Protein AF-A0A419JNH4-F1 (afdb_monomer_lite)

Radius of gyration: 16.09 Å; chains: 1; bounding box: 36×34×39 Å

Secondary structure (DSSP, 8-state):
-----TT-TTS---GGG-TT-HHHHHHHHHHHHHHHHSSS-----------TTS-HHHHHHHHHHIIIII-GGG-------PPPGGG-S-HHHHHSTTS---------

Structure (mmCIF, N/CA/C/O backbone):
data_AF-A0A419JNH4-F1
#
_entry.id   AF-A0A419JNH4-F1
#
loop_
_atom_site.group_PDB
_atom_site.id
_atom_site.type_symbol
_atom_site.label_atom_id
_atom_site.label_alt_id
_atom_site.label_comp_id
_atom_site.label_asym_id
_atom_site.label_entity_id
_atom_site.lab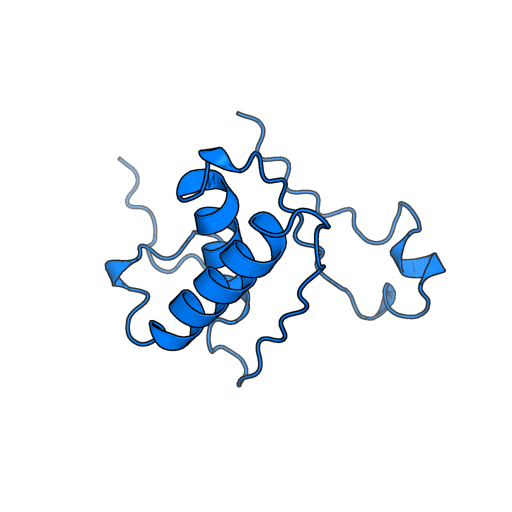el_seq_id
_atom_site.pdbx_PDB_ins_code
_atom_site.Cartn_x
_atom_site.Cartn_y
_atom_site.Cartn_z
_atom_site.occupancy
_atom_site.B_iso_or_equiv
_atom_site.auth_seq_id
_atom_site.auth_comp_id
_atom_site.auth_asym_id
_atom_site.auth_atom_id
_atom_site.pdbx_PDB_model_num
ATOM 1 N N . MET A 1 1 ? -11.489 24.919 -15.056 1.00 39.62 1 MET A N 1
ATOM 2 C CA . MET A 1 1 ? -11.387 23.484 -14.714 1.00 39.62 1 MET A CA 1
ATOM 3 C C . MET A 1 1 ? -10.257 22.894 -15.538 1.00 39.62 1 MET A C 1
ATOM 5 O O . MET A 1 1 ? -10.438 22.655 -16.726 1.00 39.62 1 MET A O 1
ATOM 9 N N . SER A 1 2 ? -9.064 22.785 -14.954 1.00 40.97 2 SER A N 1
ATOM 10 C CA . SER A 1 2 ? -7.918 22.138 -15.595 1.00 40.97 2 SER A CA 1
ATOM 11 C C . SER A 1 2 ? -8.234 20.657 -15.778 1.00 40.97 2 SER A C 1
ATOM 13 O O . SER A 1 2 ? -8.615 19.973 -14.835 1.00 40.97 2 SER A O 1
ATOM 15 N N . LYS A 1 3 ? -8.133 20.185 -17.018 1.00 49.38 3 LYS A N 1
ATOM 16 C CA . LYS A 1 3 ? -8.309 18.785 -17.398 1.00 49.38 3 LYS A CA 1
ATOM 17 C C . LYS A 1 3 ? -7.141 17.997 -16.794 1.00 49.38 3 LYS A C 1
ATOM 19 O O . LYS A 1 3 ? -6.064 17.956 -17.380 1.00 49.38 3 LYS A O 1
ATOM 24 N N . GLU A 1 4 ? -7.325 17.481 -15.581 1.00 58.47 4 GLU A N 1
ATOM 25 C CA . GLU A 1 4 ? -6.306 16.699 -14.877 1.00 58.47 4 GLU A CA 1
ATOM 26 C C . GLU A 1 4 ? -5.937 15.468 -15.703 1.00 58.47 4 GLU A C 1
ATOM 28 O O . GLU A 1 4 ? -6.803 14.757 -16.215 1.00 58.47 4 GLU A O 1
ATOM 33 N N . ASN A 1 5 ? -4.635 15.256 -15.886 1.00 53.09 5 ASN A N 1
ATOM 34 C CA . ASN A 1 5 ? -4.115 14.151 -16.672 1.00 53.09 5 ASN A CA 1
ATOM 35 C C . ASN A 1 5 ? -4.351 12.827 -15.914 1.00 53.09 5 ASN A C 1
ATOM 37 O O . ASN A 1 5 ? -3.703 12.609 -14.888 1.00 53.09 5 ASN A O 1
ATOM 41 N N . PRO A 1 6 ? -5.204 11.914 -16.420 1.00 53.81 6 PRO A N 1
ATOM 42 C CA . PRO A 1 6 ? -5.491 10.643 -15.753 1.00 53.81 6 PRO A CA 1
ATOM 43 C C . PRO A 1 6 ? -4.301 9.667 -15.765 1.00 53.81 6 PRO A C 1
ATOM 45 O O . PRO A 1 6 ? -4.378 8.614 -15.137 1.00 53.81 6 PRO A O 1
ATOM 48 N N . PHE A 1 7 ? -3.211 10.003 -16.465 1.00 55.28 7 PHE A N 1
ATOM 49 C CA . PHE A 1 7 ? -1.988 9.203 -16.567 1.00 55.28 7 PHE A CA 1
ATOM 50 C C . PHE A 1 7 ? -0.828 9.751 -15.725 1.00 55.28 7 PHE A C 1
ATOM 52 O O . PHE A 1 7 ? 0.312 9.330 -15.915 1.00 55.28 7 PHE A O 1
ATOM 59 N N . SER A 1 8 ? -1.077 10.699 -14.813 1.00 53.56 8 SER A N 1
ATOM 60 C CA . SER A 1 8 ? -0.036 11.143 -13.885 1.00 53.56 8 SER A CA 1
ATOM 61 C C . SER A 1 8 ? 0.315 10.010 -12.907 1.00 53.56 8 SER A C 1
ATOM 63 O O . SER A 1 8 ? -0.564 9.568 -12.166 1.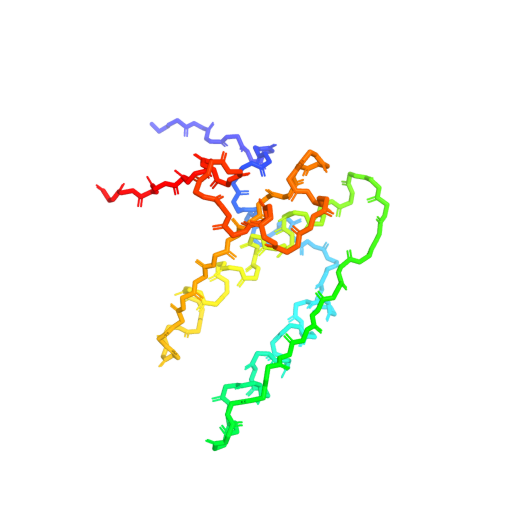00 53.56 8 SER A O 1
ATOM 65 N N . PRO A 1 9 ? 1.579 9.547 -12.851 1.00 52.78 9 PRO A N 1
ATOM 66 C CA . PRO A 1 9 ? 1.991 8.468 -11.951 1.00 52.78 9 PRO A CA 1
ATOM 67 C C . PRO A 1 9 ? 1.930 8.861 -10.466 1.00 52.78 9 PRO A C 1
ATOM 69 O O . PRO A 1 9 ? 1.959 7.984 -9.605 1.00 52.78 9 PRO A O 1
ATOM 72 N N . ALA A 1 10 ? 1.839 10.164 -10.171 1.00 49.25 10 ALA A N 1
ATOM 73 C CA . ALA A 1 10 ? 1.748 10.712 -8.821 1.00 49.25 10 ALA A CA 1
ATOM 74 C C . ALA A 1 10 ? 0.309 10.802 -8.284 1.00 49.25 10 ALA A C 1
ATOM 76 O O . ALA A 1 10 ? 0.128 11.016 -7.088 1.00 49.25 10 ALA A O 1
ATOM 77 N N . PHE A 1 11 ? -0.713 10.647 -9.134 1.00 51.28 11 PHE A N 1
ATOM 78 C CA . PHE A 1 11 ? -2.103 10.711 -8.687 1.00 51.28 11 PHE A CA 1
ATOM 79 C C . PHE A 1 11 ? -2.650 9.316 -8.371 1.00 51.28 11 PHE A C 1
ATOM 81 O O . PHE A 1 11 ? -2.360 8.363 -9.103 1.00 51.28 11 PHE A O 1
ATOM 88 N N . PRO A 1 12 ? -3.465 9.170 -7.307 1.00 52.75 12 PRO A N 1
ATOM 89 C CA . PRO A 1 12 ? -4.181 7.932 -7.058 1.00 52.75 12 PRO A CA 1
ATOM 90 C C . PRO A 1 12 ? -5.047 7.633 -8.281 1.00 52.75 12 PRO A C 1
ATOM 92 O O . PRO A 1 12 ? -5.969 8.375 -8.623 1.00 52.75 12 PRO A O 1
ATOM 95 N N . VAL A 1 13 ? -4.699 6.553 -8.980 1.00 55.19 13 VAL A N 1
ATOM 96 C CA . VAL A 1 13 ? -5.429 6.090 -10.157 1.00 55.19 13 VAL A CA 1
ATOM 97 C C . VAL A 1 13 ? -6.886 5.908 -9.748 1.00 55.19 13 VAL A C 1
ATOM 99 O O . VAL A 1 13 ? -7.188 5.122 -8.847 1.00 55.19 13 VAL A O 1
ATOM 102 N N . ASN A 1 14 ? -7.784 6.659 -10.397 1.00 53.34 14 ASN A N 1
ATOM 103 C CA . ASN A 1 14 ? -9.221 6.555 -10.164 1.00 53.34 14 ASN A CA 1
ATOM 104 C C . ASN A 1 14 ? -9.614 5.065 -10.215 1.00 53.34 14 ASN A C 1
ATOM 106 O O . ASN A 1 14 ? -9.220 4.381 -11.165 1.00 53.34 14 ASN A O 1
ATOM 110 N N . PRO A 1 15 ? -10.359 4.543 -9.220 1.00 55.44 15 PRO A N 1
ATOM 111 C CA . PRO A 1 15 ? -10.626 3.112 -9.065 1.00 55.44 15 PRO A CA 1
ATOM 112 C C . PRO A 1 15 ? -11.218 2.447 -10.317 1.00 55.44 15 PRO A C 1
ATOM 114 O O . PRO A 1 15 ? -11.021 1.251 -10.514 1.00 55.44 15 PRO A O 1
ATOM 117 N N . LYS A 1 16 ? -11.852 3.214 -11.217 1.00 51.78 16 LYS A N 1
ATOM 118 C CA . LYS A 1 16 ? -12.332 2.727 -12.520 1.00 51.78 16 LYS A CA 1
ATOM 119 C C . LYS A 1 16 ? -11.215 2.235 -13.459 1.00 51.78 16 LYS A C 1
ATOM 121 O O . LYS A 1 16 ? -11.489 1.429 -14.340 1.00 51.78 16 LYS A O 1
ATOM 126 N N . TYR A 1 17 ? -9.976 2.691 -13.275 1.00 53.84 17 TYR A N 1
ATOM 127 C CA . TYR A 1 17 ? -8.798 2.257 -14.037 1.00 53.84 17 TYR A CA 1
ATOM 128 C C . TYR A 1 17 ? -7.940 1.234 -13.282 1.00 53.84 17 TYR A C 1
ATOM 130 O O . TYR A 1 17 ? -7.019 0.660 -13.858 1.00 53.84 17 TYR A O 1
ATOM 138 N N . PHE A 1 18 ? -8.259 0.947 -12.016 1.00 61.00 18 PHE A N 1
ATOM 139 C CA . PHE A 1 18 ? -7.593 -0.082 -11.215 1.00 61.00 18 PHE A CA 1
ATOM 140 C C . PHE A 1 18 ? -8.221 -1.466 -11.465 1.00 61.00 18 PHE A C 1
ATOM 142 O O . PHE A 1 18 ? -8.577 -2.208 -10.550 1.00 61.00 18 PHE A O 1
ATOM 149 N N . VAL A 1 19 ? -8.429 -1.785 -12.741 1.00 54.81 19 VAL A N 1
ATOM 150 C CA . VAL A 1 19 ? -9.100 -3.009 -13.183 1.00 54.81 19 VAL A CA 1
ATOM 151 C C . VAL A 1 19 ? -8.122 -4.183 -13.051 1.00 54.81 19 VAL A C 1
ATOM 153 O O . VAL A 1 19 ? -6.938 -4.049 -13.353 1.00 54.81 19 VAL A O 1
ATOM 156 N N . ASN A 1 20 ? -8.620 -5.339 -12.605 1.00 61.56 20 ASN A N 1
ATOM 157 C CA . ASN A 1 20 ? -7.877 -6.602 -12.477 1.00 61.56 20 ASN A CA 1
ATOM 158 C C . ASN A 1 20 ? -6.903 -6.738 -11.280 1.00 61.56 20 ASN A C 1
ATOM 160 O O . ASN A 1 20 ? -5.932 -7.485 -11.357 1.00 61.56 20 ASN A O 1
ATOM 164 N N . ARG A 1 21 ? -7.150 -6.046 -10.154 1.00 70.56 21 ARG A N 1
ATOM 165 C CA . ARG A 1 21 ? -6.366 -6.201 -8.897 1.00 70.56 21 ARG A CA 1
ATOM 166 C C . ARG A 1 21 ? -7.198 -6.486 -7.651 1.00 70.56 21 ARG A C 1
ATOM 168 O O . ARG A 1 21 ? -6.783 -6.173 -6.537 1.00 70.56 21 ARG A O 1
ATOM 175 N N . ILE A 1 22 ? -8.372 -7.080 -7.844 1.00 78.62 22 ILE A N 1
ATOM 176 C CA . ILE A 1 22 ? -9.331 -7.364 -6.769 1.00 78.62 22 ILE A CA 1
ATOM 177 C C . ILE A 1 22 ? -8.698 -8.266 -5.704 1.00 78.62 22 ILE A C 1
ATOM 179 O O . ILE A 1 22 ? -8.798 -7.960 -4.524 1.00 78.62 22 ILE A O 1
ATOM 183 N N . GLU A 1 23 ? -7.956 -9.298 -6.108 1.00 83.38 23 GLU A N 1
ATOM 184 C CA . GLU A 1 23 ? -7.295 -10.214 -5.168 1.00 83.38 23 GLU A CA 1
ATOM 185 C C . GLU A 1 23 ? -6.273 -9.510 -4.268 1.00 83.38 23 GLU A C 1
ATOM 187 O O . GLU A 1 23 ? -6.240 -9.747 -3.063 1.00 83.38 23 GLU A O 1
ATOM 192 N N . ILE A 1 24 ? -5.473 -8.597 -4.831 1.00 85.56 24 ILE A N 1
ATOM 193 C CA . ILE A 1 24 ? -4.475 -7.818 -4.084 1.00 85.56 24 ILE A CA 1
ATOM 194 C C . ILE A 1 24 ? -5.165 -6.893 -3.075 1.00 85.56 24 ILE A C 1
ATOM 196 O O . ILE A 1 24 ? -4.742 -6.806 -1.922 1.00 85.56 24 ILE A O 1
ATOM 200 N N . ILE A 1 25 ? -6.242 -6.226 -3.496 1.00 87.12 25 ILE A N 1
ATOM 201 C CA . ILE A 1 25 ? -7.040 -5.353 -2.628 1.00 87.12 25 ILE A CA 1
ATOM 202 C C . ILE A 1 25 ? -7.677 -6.168 -1.500 1.00 87.12 25 ILE A C 1
ATOM 204 O O . ILE A 1 25 ? -7.565 -5.789 -0.337 1.00 87.12 25 ILE A O 1
ATOM 208 N N . ASP A 1 26 ? -8.301 -7.301 -1.810 1.00 88.31 26 ASP A N 1
ATOM 209 C CA . ASP A 1 26 ? -8.941 -8.159 -0.811 1.00 88.31 26 ASP A CA 1
ATOM 210 C C . ASP A 1 26 ? -7.932 -8.784 0.152 1.00 88.31 26 ASP A C 1
ATOM 212 O O . ASP A 1 26 ? -8.223 -8.923 1.342 1.00 88.31 26 ASP A O 1
ATOM 216 N N . SER A 1 27 ? -6.741 -9.140 -0.332 1.00 88.12 27 SER A N 1
ATOM 217 C CA . SER A 1 27 ? -5.652 -9.617 0.519 1.00 88.12 27 SER A CA 1
ATOM 218 C C . SER A 1 27 ? -5.203 -8.529 1.493 1.00 88.12 27 SER A C 1
ATOM 220 O O . SER A 1 27 ? -5.058 -8.801 2.686 1.00 88.12 27 SER A O 1
ATOM 222 N N . PHE A 1 28 ? -5.040 -7.289 1.017 1.00 90.88 28 PHE A N 1
ATOM 223 C CA . PHE A 1 28 ?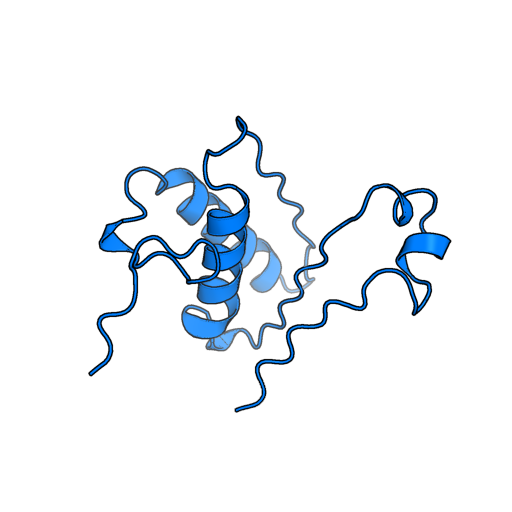 -4.718 -6.155 1.883 1.00 90.88 28 PHE A CA 1
ATOM 224 C C . PHE A 1 28 ? -5.818 -5.899 2.914 1.00 90.88 28 PHE A C 1
ATOM 226 O O . PHE A 1 28 ? -5.512 -5.763 4.093 1.00 90.88 28 PHE A O 1
ATOM 233 N N . LYS A 1 29 ? -7.097 -5.917 2.514 1.00 89.44 29 LYS A N 1
ATOM 234 C CA . LYS A 1 29 ? -8.230 -5.753 3.443 1.00 89.44 29 LYS A CA 1
ATOM 235 C C . LYS A 1 29 ? -8.211 -6.789 4.560 1.00 89.44 29 LYS A C 1
ATOM 237 O O . LYS A 1 29 ? -8.379 -6.431 5.721 1.00 89.44 29 LYS A O 1
ATOM 242 N N . ARG A 1 30 ? -7.979 -8.062 4.223 1.00 88.94 30 ARG A N 1
ATOM 243 C CA . ARG A 1 30 ? -7.906 -9.150 5.210 1.00 88.94 30 ARG A CA 1
ATOM 244 C C . ARG A 1 30 ? -6.737 -8.970 6.179 1.00 88.94 30 ARG A C 1
ATOM 246 O O . ARG A 1 30 ? -6.932 -9.140 7.378 1.00 88.94 30 ARG A O 1
ATOM 253 N N . ALA A 1 31 ? -5.556 -8.605 5.680 1.00 88.44 31 ALA A N 1
ATOM 254 C CA . ALA A 1 31 ? -4.384 -8.329 6.517 1.00 88.44 31 ALA A CA 1
ATOM 255 C C . ALA A 1 31 ? -4.592 -7.091 7.411 1.00 88.44 31 ALA A C 1
ATOM 257 O O . ALA A 1 31 ? -4.308 -7.101 8.608 1.00 88.44 31 ALA A O 1
ATOM 258 N N . PHE A 1 32 ? -5.175 -6.029 6.857 1.00 88.81 32 PHE A N 1
ATOM 259 C CA . PHE A 1 32 ? -5.498 -4.818 7.601 1.00 88.81 32 PHE A CA 1
ATOM 260 C C . PHE A 1 32 ? -6.515 -5.095 8.715 1.00 88.81 32 PHE A C 1
ATOM 262 O O . PHE A 1 32 ? -6.317 -4.696 9.859 1.00 88.81 32 PHE A O 1
ATOM 269 N N . ASP A 1 33 ? -7.577 -5.845 8.424 1.00 87.56 33 ASP A N 1
ATOM 270 C CA . ASP A 1 33 ? -8.555 -6.239 9.436 1.00 87.56 33 ASP A CA 1
ATOM 271 C C . ASP A 1 33 ? -7.948 -7.134 10.513 1.00 87.56 33 ASP A C 1
ATOM 273 O O . ASP A 1 33 ? -8.244 -6.950 11.691 1.00 87.56 33 ASP A O 1
ATOM 277 N N . ARG A 1 34 ? -7.093 -8.085 10.129 1.00 85.50 34 ARG A N 1
ATOM 278 C CA . ARG A 1 34 ? -6.415 -8.967 11.081 1.00 85.50 34 ARG A CA 1
ATOM 279 C C . ARG A 1 34 ? -5.519 -8.178 12.029 1.00 85.50 34 ARG A C 1
ATOM 281 O O . ARG A 1 34 ? -5.632 -8.360 13.234 1.00 85.50 34 ARG A O 1
ATOM 288 N N . SER A 1 35 ? -4.683 -7.289 11.500 1.00 84.88 35 SER A N 1
ATOM 289 C CA . SER A 1 35 ? -3.737 -6.505 12.306 1.00 84.88 35 SER A CA 1
ATOM 290 C C . SER A 1 35 ? -4.419 -5.493 13.233 1.00 84.88 35 SER A C 1
ATOM 292 O O . SER A 1 35 ? -3.858 -5.139 14.268 1.00 84.88 35 SER A O 1
ATOM 294 N N . THR A 1 36 ? -5.635 -5.053 12.893 1.00 81.62 36 THR A N 1
ATOM 295 C CA . THR A 1 36 ? -6.361 -4.011 13.637 1.00 81.62 36 THR A CA 1
ATOM 296 C C . THR A 1 36 ? -7.529 -4.513 14.493 1.00 81.62 36 THR A C 1
ATOM 298 O O . THR A 1 36 ? -8.060 -3.726 15.275 1.00 81.62 36 THR A O 1
ATOM 301 N N . LYS A 1 37 ? -7.990 -5.766 14.346 1.00 77.81 37 LYS A N 1
ATOM 302 C CA . LYS A 1 37 ? -9.077 -6.353 15.168 1.00 77.81 37 LYS A CA 1
ATOM 303 C C . LYS A 1 37 ? -8.576 -7.161 16.368 1.00 77.81 37 LYS A C 1
ATOM 305 O O . LYS A 1 37 ? -9.377 -7.466 17.247 1.00 77.81 37 LYS A O 1
ATOM 310 N N . THR A 1 38 ? -7.308 -7.557 16.405 1.00 70.75 38 THR A N 1
ATOM 311 C CA . THR A 1 38 ? -6.759 -8.351 17.510 1.00 70.75 38 THR A CA 1
ATOM 312 C C . THR A 1 38 ? -6.502 -7.478 18.744 1.00 70.75 38 THR A C 1
ATOM 314 O O . THR A 1 38 ? -5.996 -6.367 18.611 1.00 70.75 38 THR A O 1
ATOM 317 N N . GLU A 1 39 ? -6.829 -7.975 19.948 1.00 67.94 39 GLU A N 1
ATOM 318 C CA . GLU A 1 39 ? -6.551 -7.274 21.223 1.00 67.94 39 GLU A CA 1
ATOM 319 C C . GLU A 1 39 ? -5.069 -6.901 21.361 1.00 67.94 39 GLU A C 1
ATOM 321 O O . GLU A 1 39 ? -4.730 -5.830 21.860 1.00 67.94 39 GLU A O 1
ATOM 326 N N . THR A 1 40 ? -4.184 -7.766 20.865 1.00 71.88 40 THR A N 1
ATOM 327 C CA . THR A 1 40 ? -2.772 -7.470 20.643 1.00 71.88 40 THR A CA 1
ATOM 328 C C . THR A 1 40 ? -2.549 -7.141 19.165 1.00 71.88 40 THR A C 1
ATOM 330 O O . THR A 1 40 ? -2.780 -8.000 18.307 1.00 71.88 40 THR A O 1
ATOM 333 N N . PRO A 1 41 ? -2.099 -5.923 18.815 1.00 66.75 41 PRO A N 1
ATOM 334 C CA . PRO A 1 41 ? -1.802 -5.573 17.430 1.00 66.75 41 PRO A CA 1
ATOM 335 C C . PRO A 1 41 ? -0.740 -6.521 16.875 1.00 66.75 41 PRO A C 1
ATOM 337 O O . PRO A 1 41 ? 0.378 -6.578 17.390 1.00 66.75 41 PRO A O 1
ATOM 340 N N . THR A 1 42 ? -1.088 -7.285 15.842 1.00 78.06 42 THR A N 1
ATOM 341 C CA . THR A 1 42 ? -0.130 -8.175 15.179 1.00 78.06 42 THR A CA 1
ATOM 342 C C . THR A 1 42 ? 0.357 -7.484 13.909 1.00 78.06 42 THR A C 1
ATOM 344 O O . THR A 1 42 ? -0.452 -7.288 12.999 1.00 78.06 42 THR A O 1
ATOM 347 N N . PRO A 1 43 ? 1.634 -7.065 13.832 1.00 79.44 43 PRO A N 1
ATOM 348 C CA . PRO A 1 43 ? 2.147 -6.399 12.645 1.00 79.44 43 PRO A CA 1
ATOM 349 C C . PRO A 1 43 ? 2.162 -7.375 11.467 1.00 79.44 43 PRO A C 1
ATOM 351 O O . PRO A 1 43 ? 2.754 -8.451 11.545 1.00 79.44 43 PRO A O 1
ATOM 354 N N . ASP A 1 44 ? 1.516 -6.979 10.373 1.00 85.00 44 ASP A N 1
ATOM 355 C CA . ASP A 1 44 ? 1.482 -7.736 9.128 1.00 85.00 44 ASP A CA 1
ATOM 356 C C . ASP A 1 44 ? 2.458 -7.131 8.113 1.00 85.00 44 ASP A C 1
ATOM 358 O O . ASP A 1 44 ? 2.452 -5.927 7.859 1.00 85.00 44 ASP A O 1
ATOM 362 N N . ASN A 1 45 ? 3.282 -7.986 7.506 1.00 88.00 45 ASN A N 1
ATOM 363 C CA . ASN A 1 45 ? 4.233 -7.601 6.467 1.00 88.00 45 ASN A CA 1
ATOM 364 C C . ASN A 1 45 ? 3.712 -8.040 5.096 1.00 88.00 45 ASN A C 1
ATOM 366 O O . ASN A 1 45 ? 3.296 -9.187 4.923 1.00 88.00 45 ASN A O 1
ATOM 370 N N . ILE A 1 46 ? 3.762 -7.144 4.110 1.00 87.75 46 ILE A N 1
ATOM 371 C CA . ILE A 1 46 ? 3.291 -7.404 2.744 1.00 87.75 46 ILE A CA 1
ATOM 372 C C . ILE A 1 46 ? 4.410 -7.070 1.759 1.00 87.75 46 ILE A C 1
ATOM 374 O O . ILE A 1 46 ? 4.986 -5.986 1.809 1.00 87.75 46 ILE A O 1
ATOM 378 N N . ALA A 1 47 ? 4.681 -7.985 0.828 1.00 88.50 47 ALA A N 1
ATOM 379 C CA . ALA A 1 47 ? 5.577 -7.760 -0.301 1.00 88.50 47 ALA A CA 1
ATOM 380 C C . ALA A 1 47 ? 4.776 -7.760 -1.611 1.00 88.50 47 ALA A C 1
ATOM 382 O O . ALA A 1 47 ? 4.015 -8.689 -1.879 1.00 88.50 47 ALA A O 1
ATOM 383 N N . ILE A 1 48 ? 4.955 -6.726 -2.438 1.00 86.75 48 ILE A N 1
ATOM 384 C CA . ILE A 1 48 ? 4.324 -6.627 -3.762 1.00 86.75 48 ILE A CA 1
ATOM 385 C C . ILE A 1 48 ? 5.374 -6.964 -4.817 1.00 86.75 48 ILE A C 1
ATOM 387 O O . ILE A 1 48 ? 6.281 -6.175 -5.082 1.00 86.75 48 ILE A O 1
ATOM 391 N N . LEU A 1 49 ? 5.233 -8.135 -5.431 1.00 86.31 49 LEU A N 1
ATOM 392 C CA . LEU A 1 49 ? 6.134 -8.628 -6.469 1.00 86.31 49 LEU A CA 1
ATOM 393 C C . LEU A 1 49 ? 5.511 -8.444 -7.857 1.00 86.31 49 LEU A C 1
ATOM 395 O O . LEU A 1 49 ? 4.292 -8.464 -8.015 1.00 86.31 49 LEU A O 1
ATOM 399 N N . GLY A 1 50 ? 6.356 -8.247 -8.865 1.00 85.94 50 GLY A N 1
ATOM 400 C CA . GLY A 1 50 ? 5.935 -8.143 -10.260 1.00 85.94 50 GLY A CA 1
ATOM 401 C C . GLY A 1 50 ? 6.915 -7.346 -11.111 1.00 85.94 50 GLY A C 1
ATOM 402 O O . GLY A 1 50 ? 7.816 -6.682 -10.585 1.00 85.94 50 GLY A O 1
ATOM 403 N N . ASP A 1 51 ? 6.703 -7.369 -12.421 1.00 88.81 51 ASP A N 1
ATOM 404 C CA . ASP A 1 51 ? 7.599 -6.754 -13.400 1.00 88.81 51 ASP A CA 1
ATOM 405 C C . ASP A 1 51 ? 7.667 -5.226 -13.306 1.00 88.81 51 ASP A C 1
ATOM 407 O O . ASP A 1 51 ? 6.867 -4.547 -12.643 1.00 88.81 51 ASP A O 1
ATOM 411 N N . TRP A 1 52 ? 8.682 -4.650 -13.945 1.00 86.56 52 TRP A N 1
ATOM 412 C CA . TRP A 1 52 ? 8.812 -3.202 -14.050 1.00 86.56 52 TRP A CA 1
ATOM 413 C C . TRP A 1 52 ? 7.622 -2.598 -14.817 1.00 86.56 52 TRP A C 1
ATOM 415 O O . TRP A 1 52 ? 7.089 -3.206 -15.737 1.00 86.56 52 TRP A O 1
ATOM 425 N N . GLY A 1 53 ? 7.152 -1.419 -14.399 1.00 81.56 53 GLY A N 1
ATOM 426 C CA . GLY A 1 53 ? 6.005 -0.750 -15.031 1.00 81.56 53 GLY A CA 1
ATOM 427 C C . GLY A 1 53 ? 4.622 -1.322 -14.686 1.00 81.56 53 GLY A C 1
ATOM 428 O O . GLY A 1 53 ? 3.619 -0.685 -14.989 1.00 81.56 53 GLY A O 1
ATOM 429 N N . ILE A 1 54 ? 4.524 -2.441 -13.956 1.00 85.00 54 ILE A N 1
ATOM 430 C CA . ILE A 1 54 ? 3.234 -3.034 -13.553 1.00 85.00 54 ILE A CA 1
ATOM 431 C C . ILE A 1 54 ? 2.526 -2.246 -12.432 1.00 85.00 54 ILE A C 1
ATOM 433 O O . ILE A 1 54 ? 1.665 -2.781 -11.753 1.00 85.00 54 ILE A O 1
ATOM 437 N N . GLY A 1 55 ? 2.885 -0.995 -12.140 1.00 84.62 55 GLY A N 1
ATOM 438 C CA . GLY A 1 55 ? 2.149 -0.172 -11.165 1.00 84.62 55 GLY A CA 1
ATOM 439 C C . GLY A 1 55 ? 2.221 -0.637 -9.701 1.00 84.62 55 GLY A C 1
ATOM 440 O O . GLY A 1 55 ? 1.252 -0.472 -8.964 1.00 84.62 55 GLY A O 1
ATOM 441 N N . LYS A 1 56 ? 3.344 -1.217 -9.250 1.00 88.62 56 LYS A N 1
ATOM 442 C CA . LYS A 1 56 ? 3.548 -1.591 -7.830 1.00 88.62 56 LYS A CA 1
ATOM 443 C C . LYS A 1 56 ? 3.400 -0.385 -6.892 1.00 88.62 56 LYS A C 1
ATOM 445 O O . LYS A 1 56 ? 2.676 -0.455 -5.906 1.00 88.62 56 LYS A O 1
ATOM 450 N N . THR A 1 57 ? 4.005 0.746 -7.253 1.00 87.25 57 THR A N 1
ATOM 451 C CA . THR A 1 57 ? 3.885 2.008 -6.508 1.00 87.25 57 THR A CA 1
ATOM 452 C C . THR A 1 57 ? 2.439 2.501 -6.454 1.00 87.25 57 THR A C 1
ATOM 454 O O . THR A 1 57 ? 1.971 2.931 -5.405 1.00 87.25 57 THR A O 1
ATOM 457 N N . SER A 1 58 ? 1.688 2.366 -7.550 1.00 86.12 58 SER A N 1
ATOM 458 C CA . SER A 1 58 ? 0.268 2.733 -7.589 1.00 86.12 58 SER A CA 1
ATOM 459 C C . SER A 1 58 ? -0.586 1.859 -6.662 1.00 86.12 58 SER A C 1
ATOM 461 O O . SER A 1 58 ? -1.532 2.363 -6.064 1.00 86.12 58 SER A O 1
ATOM 463 N N . VAL A 1 59 ? -0.242 0.573 -6.489 1.00 87.69 59 VAL A N 1
ATOM 464 C CA . VAL A 1 59 ? -0.877 -0.301 -5.482 1.00 87.69 59 VAL A CA 1
ATOM 465 C C . VAL A 1 59 ? -0.600 0.202 -4.067 1.00 87.69 59 VAL A C 1
ATOM 467 O O . VAL A 1 59 ? -1.542 0.324 -3.291 1.00 87.69 59 VAL A O 1
ATOM 470 N N . LEU A 1 60 ? 0.651 0.547 -3.742 1.00 88.81 60 LEU A N 1
ATOM 471 C CA . LEU A 1 60 ? 0.997 1.091 -2.421 1.00 88.81 60 LEU A CA 1
ATOM 472 C C . LEU A 1 60 ? 0.223 2.379 -2.116 1.00 88.81 60 LEU A C 1
ATOM 474 O O . LEU A 1 60 ? -0.347 2.513 -1.037 1.00 88.81 60 LEU A O 1
ATOM 478 N N . ARG A 1 61 ? 0.117 3.287 -3.092 1.00 87.38 61 ARG A N 1
ATOM 479 C CA . ARG A 1 61 ? -0.689 4.510 -2.954 1.00 87.38 61 ARG A CA 1
ATOM 480 C C . ARG A 1 61 ? -2.174 4.207 -2.765 1.00 87.38 61 ARG A C 1
ATOM 482 O O . ARG A 1 61 ? -2.827 4.855 -1.957 1.00 87.38 61 ARG A O 1
ATOM 489 N N . LYS A 1 62 ? -2.712 3.184 -3.439 1.00 87.06 62 LYS A N 1
ATOM 490 C CA . LYS A 1 62 ? -4.098 2.756 -3.210 1.00 87.06 62 LYS A CA 1
ATOM 491 C C . LYS A 1 62 ? -4.297 2.211 -1.792 1.00 87.06 62 LYS A C 1
ATOM 493 O O . LYS A 1 62 ? -5.326 2.510 -1.193 1.00 87.06 62 LYS A O 1
ATOM 498 N N . PHE A 1 63 ? -3.341 1.457 -1.246 1.00 90.00 63 PHE A N 1
ATOM 499 C CA . PHE A 1 63 ? -3.397 0.984 0.142 1.00 90.00 63 PHE A CA 1
ATOM 500 C C . PHE A 1 63 ? -3.382 2.137 1.145 1.00 90.00 63 PHE A C 1
ATOM 502 O O . PHE A 1 63 ? -4.177 2.124 2.081 1.00 90.00 63 PHE A O 1
ATOM 509 N N . GLU A 1 64 ? -2.551 3.154 0.912 1.00 90.06 64 GLU A N 1
ATOM 510 C CA . GLU A 1 64 ? -2.545 4.394 1.695 1.00 90.06 64 GLU A CA 1
ATOM 511 C C . GLU A 1 64 ? -3.915 5.088 1.657 1.00 90.06 64 GLU A C 1
ATOM 513 O O . GLU A 1 64 ? -4.498 5.348 2.710 1.00 90.06 64 GLU A O 1
ATOM 518 N N . THR A 1 65 ? -4.489 5.301 0.466 1.00 88.50 65 THR A N 1
ATOM 519 C CA . THR A 1 65 ? -5.840 5.873 0.329 1.00 88.50 65 THR A CA 1
ATOM 520 C C . THR A 1 65 ? -6.888 5.033 1.061 1.00 88.50 65 THR A C 1
ATOM 522 O O . THR A 1 65 ? -7.729 5.578 1.766 1.00 88.50 65 THR A O 1
ATOM 525 N N . MET A 1 66 ? -6.843 3.703 0.948 1.00 87.75 66 MET A N 1
ATOM 526 C CA . MET A 1 66 ? -7.781 2.825 1.657 1.00 87.75 66 MET A CA 1
ATOM 527 C C . MET A 1 66 ? -7.634 2.947 3.177 1.00 87.75 66 MET A C 1
ATOM 529 O O . MET A 1 66 ? -8.629 3.087 3.886 1.00 87.75 66 MET A O 1
ATOM 533 N N . ALA A 1 67 ? -6.398 2.931 3.677 1.00 88.56 67 ALA A N 1
ATOM 534 C CA . ALA A 1 67 ? -6.113 3.044 5.099 1.00 88.56 67 ALA A CA 1
ATOM 535 C C . ALA A 1 67 ? -6.585 4.383 5.674 1.00 88.56 67 ALA A C 1
ATOM 537 O O . ALA A 1 67 ? -7.179 4.388 6.749 1.00 88.56 67 ALA A O 1
ATOM 538 N N . LEU A 1 68 ? -6.344 5.494 4.974 1.00 88.38 68 LEU A N 1
ATOM 539 C CA . LEU A 1 68 ? -6.653 6.841 5.460 1.00 88.38 68 LEU A CA 1
ATOM 540 C C . LEU A 1 68 ? -8.108 7.262 5.206 1.00 88.38 68 LEU A C 1
ATOM 542 O O . LEU A 1 68 ? -8.706 7.943 6.039 1.00 88.38 68 LEU A O 1
ATOM 546 N N . GLU A 1 69 ? -8.690 6.885 4.066 1.00 86.44 69 GLU A N 1
ATOM 547 C CA . GLU A 1 69 ? -9.993 7.398 3.632 1.00 86.44 69 GLU A CA 1
ATOM 548 C C . GLU A 1 69 ? -11.133 6.389 3.752 1.00 86.44 69 GLU A C 1
ATOM 550 O O . GLU A 1 69 ? -12.240 6.802 4.100 1.00 86.44 69 GLU A O 1
ATOM 555 N N . GLU A 1 70 ? -10.890 5.103 3.479 1.00 84.75 70 GLU A N 1
ATOM 556 C CA . GLU A 1 70 ? -11.925 4.057 3.524 1.00 84.75 70 GLU A CA 1
ATOM 557 C C . GLU A 1 70 ? -12.060 3.454 4.938 1.00 84.75 70 GLU A C 1
ATOM 559 O O . GLU A 1 70 ? -13.166 3.127 5.362 1.00 84.75 70 GLU A O 1
ATOM 564 N N . PHE A 1 71 ? -10.968 3.375 5.712 1.00 84.56 71 PHE A N 1
ATOM 565 C CA . PHE A 1 71 ? -10.942 2.807 7.073 1.00 84.56 71 PHE A CA 1
ATOM 566 C C . PHE A 1 71 ? -10.803 3.853 8.190 1.00 84.56 71 PHE A C 1
ATOM 568 O O . PHE A 1 71 ? -10.146 3.610 9.205 1.00 84.56 71 PHE A O 1
ATOM 575 N N . ARG A 1 72 ? -11.454 5.013 8.033 1.00 77.81 72 ARG A N 1
ATOM 576 C CA . ARG A 1 72 ? -11.336 6.175 8.946 1.00 77.81 72 ARG A CA 1
ATOM 577 C C . ARG A 1 72 ? -11.591 5.864 10.421 1.00 77.81 72 ARG A C 1
ATOM 579 O O . ARG A 1 72 ? -11.006 6.506 11.290 1.00 77.81 72 ARG A O 1
ATOM 586 N N . GLU A 1 73 ? -12.433 4.879 10.716 1.00 83.94 73 GLU A N 1
ATOM 587 C CA . GLU A 1 73 ? -12.758 4.476 12.090 1.00 83.94 73 GLU A CA 1
ATOM 588 C C . GLU A 1 73 ? -11.533 3.972 12.873 1.00 83.94 73 GLU A C 1
ATOM 590 O O . GLU A 1 73 ? -11.517 4.038 14.101 1.00 83.94 73 GLU A O 1
ATOM 595 N N . ARG A 1 74 ? -10.480 3.515 12.179 1.00 78.31 74 ARG A N 1
ATOM 596 C CA . ARG A 1 74 ? -9.311 2.871 12.795 1.00 78.31 74 ARG A CA 1
ATOM 597 C C . ARG A 1 74 ? -8.156 3.811 13.149 1.00 78.31 74 ARG A C 1
ATOM 599 O O . ARG A 1 74 ? -7.129 3.319 13.599 1.00 78.31 74 ARG A O 1
ATOM 606 N N . LYS A 1 75 ? -8.311 5.134 12.979 1.00 82.31 75 LYS A N 1
ATOM 607 C CA . LYS A 1 75 ? -7.292 6.163 13.307 1.00 82.31 75 LYS A CA 1
ATOM 608 C C . LYS A 1 75 ? -5.877 5.777 12.844 1.00 82.31 75 LYS A C 1
ATOM 610 O O . LYS A 1 75 ? -4.949 5.631 13.634 1.00 82.31 75 LYS A O 1
ATOM 615 N N . THR A 1 76 ? -5.737 5.585 11.546 1.00 85.50 76 THR A N 1
ATOM 616 C CA . THR A 1 76 ? -4.515 5.142 10.873 1.00 85.50 76 THR A CA 1
ATOM 617 C C . THR A 1 76 ? -3.533 6.282 10.612 1.00 85.50 76 THR A C 1
ATOM 619 O O . THR A 1 76 ? -3.920 7.416 10.336 1.00 85.50 76 THR A O 1
ATOM 622 N N . PHE A 1 77 ? -2.244 5.949 10.642 1.00 88.69 77 PHE A N 1
ATOM 623 C CA . PHE A 1 77 ? -1.146 6.786 10.163 1.00 88.69 77 PHE A CA 1
ATOM 624 C C . PHE A 1 77 ? -0.401 6.017 9.067 1.00 88.69 77 PHE A C 1
ATOM 626 O O . PHE A 1 77 ? -0.127 4.828 9.230 1.00 88.69 77 PHE A O 1
ATOM 633 N N . SER A 1 78 ? -0.117 6.678 7.944 1.00 88.19 78 SER A N 1
ATOM 634 C CA . SER A 1 78 ? 0.573 6.095 6.788 1.00 88.19 78 SER A CA 1
ATOM 635 C C . SER A 1 78 ? 1.870 6.849 6.536 1.00 88.19 78 SER A C 1
ATOM 637 O O . SER A 1 78 ? 1.887 8.078 6.570 1.00 88.19 78 SER A O 1
ATOM 639 N N . VAL A 1 79 ? 2.943 6.106 6.264 1.00 88.69 79 VAL A N 1
ATOM 640 C CA . VAL A 1 79 ? 4.230 6.647 5.819 1.00 88.69 79 VAL A CA 1
ATOM 641 C C . VAL A 1 79 ? 4.720 5.802 4.659 1.00 88.69 79 VAL A C 1
ATOM 643 O O . VAL A 1 79 ? 4.782 4.577 4.755 1.00 88.69 79 VAL A O 1
ATOM 646 N N . ILE A 1 80 ? 5.109 6.468 3.575 1.00 85.88 80 ILE A N 1
ATOM 647 C CA . ILE A 1 80 ? 5.789 5.843 2.445 1.00 85.88 80 ILE A CA 1
ATOM 648 C C . ILE A 1 80 ? 7.232 6.328 2.453 1.00 85.88 80 ILE A C 1
ATOM 650 O O . ILE A 1 80 ? 7.497 7.513 2.273 1.00 85.88 80 ILE A O 1
ATOM 654 N N . VAL A 1 81 ? 8.155 5.393 2.670 1.00 84.12 81 VAL A N 1
ATOM 655 C CA . VAL A 1 81 ? 9.594 5.649 2.621 1.00 84.12 81 VAL A CA 1
ATOM 656 C C . VAL A 1 81 ? 10.120 5.143 1.287 1.00 84.12 81 VAL A C 1
ATOM 658 O O . VAL A 1 81 ? 10.087 3.943 1.010 1.00 84.12 81 VAL A O 1
ATOM 661 N N . GLU A 1 82 ? 10.597 6.058 0.448 1.00 81.56 82 GLU A N 1
ATOM 662 C CA . GLU A 1 82 ? 11.297 5.695 -0.780 1.00 81.56 82 GLU A CA 1
ATOM 663 C C . GLU A 1 82 ? 12.757 5.390 -0.463 1.00 81.56 82 GLU A C 1
ATOM 665 O O . GLU A 1 82 ? 13.497 6.222 0.057 1.00 81.56 82 GLU A O 1
ATOM 670 N N . LEU A 1 83 ? 13.167 4.165 -0.775 1.00 79.06 83 LEU A N 1
ATOM 671 C CA . LEU A 1 83 ? 14.517 3.700 -0.522 1.00 79.06 83 LEU A CA 1
ATOM 672 C C . LEU A 1 83 ? 15.406 3.984 -1.729 1.00 79.06 83 LEU A C 1
ATOM 674 O O . LEU A 1 83 ? 15.173 3.480 -2.828 1.00 79.06 83 LEU A O 1
ATOM 678 N N . ILE A 1 84 ? 16.463 4.757 -1.501 1.00 80.12 84 ILE A N 1
ATOM 679 C CA . ILE A 1 84 ? 17.556 4.935 -2.456 1.00 80.12 84 ILE A CA 1
ATOM 680 C C . ILE A 1 84 ? 18.634 3.903 -2.097 1.00 80.12 84 ILE A C 1
ATOM 682 O O . ILE A 1 84 ? 18.907 3.719 -0.908 1.00 80.12 84 ILE A O 1
ATOM 686 N N . PRO A 1 85 ? 19.294 3.241 -3.067 1.00 78.62 85 PRO A N 1
ATOM 687 C CA . PRO A 1 85 ? 20.352 2.272 -2.768 1.00 78.62 85 PRO A CA 1
ATOM 688 C C 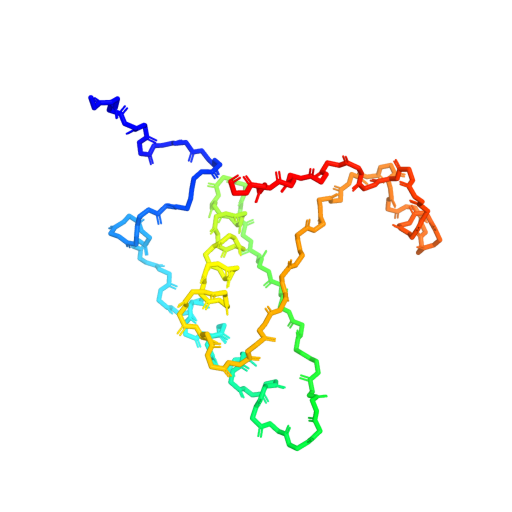. PRO A 1 85 ? 21.433 2.813 -1.819 1.00 78.62 85 PRO A C 1
ATOM 690 O O . PRO A 1 85 ? 21.876 2.102 -0.923 1.00 78.62 85 PRO A O 1
ATOM 693 N N . ALA A 1 86 ? 21.790 4.096 -1.948 1.00 73.69 86 ALA A N 1
ATOM 694 C CA . ALA A 1 86 ? 22.745 4.775 -1.068 1.00 73.69 86 ALA A CA 1
ATOM 695 C C . ALA A 1 86 ? 22.306 4.819 0.412 1.00 73.69 86 ALA A C 1
ATOM 697 O O . ALA A 1 86 ? 23.152 4.823 1.306 1.00 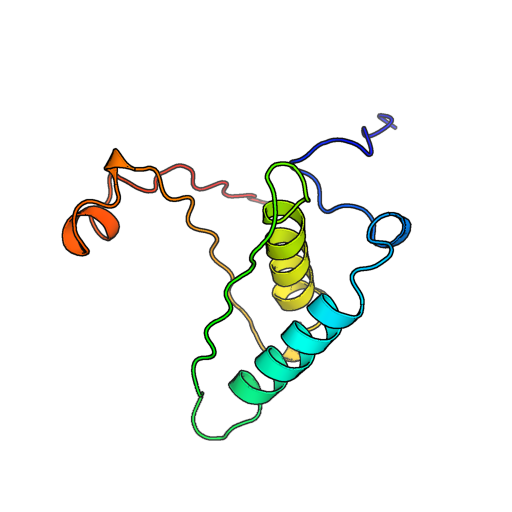73.69 86 ALA A O 1
ATOM 698 N N . SER A 1 87 ? 20.998 4.805 0.672 1.00 67.19 87 SER A N 1
ATOM 699 C CA . SER A 1 87 ? 20.393 4.837 2.009 1.00 67.19 87 SER A CA 1
ATOM 700 C C . SER A 1 87 ? 20.251 3.441 2.636 1.00 67.19 87 SER A C 1
ATOM 702 O O . SER A 1 87 ? 19.963 3.329 3.824 1.00 67.19 87 SER A O 1
ATOM 704 N N . CYS A 1 88 ? 20.469 2.365 1.868 1.00 70.44 88 CYS A N 1
ATOM 705 C CA . CYS A 1 88 ? 20.160 0.982 2.267 1.00 70.44 88 CYS A CA 1
ATOM 706 C C . CYS A 1 88 ? 21.367 0.180 2.784 1.00 70.44 88 CYS A C 1
ATOM 708 O O . CYS A 1 88 ? 21.312 -1.045 2.846 1.00 70.44 88 CYS A O 1
ATOM 710 N N . ASN A 1 89 ? 22.464 0.847 3.147 1.00 75.75 89 ASN A N 1
ATOM 711 C CA . ASN A 1 89 ? 23.703 0.166 3.540 1.00 75.75 89 ASN A CA 1
ATOM 712 C C . ASN A 1 89 ? 23.681 -0.368 4.983 1.00 75.75 89 ASN A C 1
ATOM 714 O O . ASN A 1 89 ? 24.424 -1.288 5.314 1.00 75.75 89 ASN A O 1
ATOM 718 N N . SER A 1 90 ? 22.852 0.208 5.857 1.00 74.56 90 SER A N 1
ATOM 719 C CA . SER A 1 90 ? 22.653 -0.263 7.230 1.00 74.56 90 SER A CA 1
ATOM 720 C C . SER A 1 90 ? 21.352 0.293 7.813 1.00 74.56 90 SER A C 1
ATOM 722 O O . SER A 1 90 ? 20.848 1.315 7.345 1.00 74.56 90 SER A O 1
ATOM 724 N N . LEU A 1 91 ? 20.827 -0.336 8.870 1.00 71.06 91 LEU A N 1
ATOM 725 C CA . LEU A 1 91 ? 19.659 0.180 9.597 1.00 71.06 91 LEU A CA 1
ATOM 726 C C . LEU A 1 91 ? 19.918 1.589 10.154 1.00 71.06 91 LEU A C 1
ATOM 728 O O . LEU A 1 91 ? 19.048 2.450 10.093 1.00 71.06 91 LEU A O 1
ATOM 732 N N . THR A 1 92 ? 21.139 1.850 10.622 1.00 74.44 92 THR A N 1
ATOM 733 C CA . THR A 1 92 ? 21.548 3.168 11.117 1.00 74.44 92 THR A CA 1
ATOM 734 C C . THR A 1 92 ? 21.480 4.226 10.014 1.00 74.44 92 THR A C 1
ATOM 736 O O . THR A 1 92 ? 20.991 5.328 10.253 1.00 74.44 92 THR A O 1
ATOM 739 N N . SER A 1 93 ? 21.901 3.873 8.793 1.00 67.94 93 SER A N 1
ATOM 740 C CA . SER A 1 93 ? 21.828 4.737 7.602 1.00 67.94 93 SER A CA 1
ATOM 741 C C . SER A 1 93 ? 20.390 5.013 7.146 1.00 67.94 93 SER A C 1
ATOM 743 O O . SER A 1 93 ? 20.120 6.049 6.539 1.00 67.94 93 SER A O 1
ATOM 745 N N . LEU A 1 94 ? 19.456 4.109 7.454 1.00 63.22 94 LEU A N 1
ATOM 746 C CA . LEU A 1 94 ? 18.030 4.308 7.196 1.00 63.22 94 LEU A CA 1
ATOM 747 C C . LEU A 1 94 ? 17.403 5.286 8.203 1.00 63.22 94 LEU A C 1
ATOM 749 O O . LEU A 1 94 ? 16.536 6.071 7.841 1.00 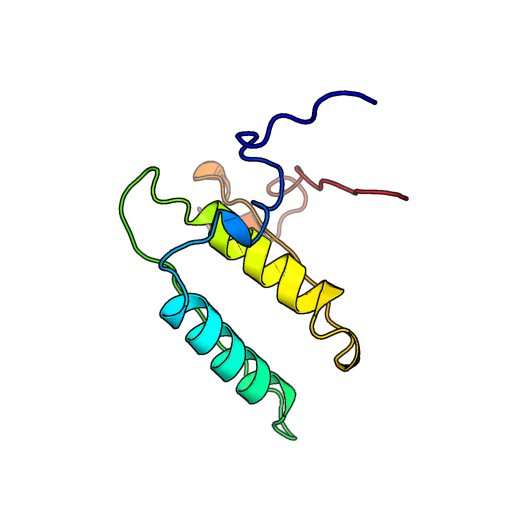63.22 94 LEU A O 1
ATOM 753 N N . THR A 1 95 ? 17.843 5.243 9.463 1.00 67.50 95 THR A N 1
ATOM 754 C CA . THR A 1 95 ? 17.308 6.091 10.545 1.00 67.50 95 THR A CA 1
ATOM 755 C C . THR A 1 95 ? 17.967 7.466 10.655 1.00 67.50 95 THR A C 1
ATOM 757 O O . THR A 1 95 ? 17.465 8.329 11.373 1.00 67.50 95 THR A O 1
ATOM 760 N N . SER A 1 96 ? 19.104 7.684 9.989 1.00 66.75 96 SER A N 1
ATOM 761 C CA . SER A 1 96 ? 19.783 8.981 9.983 1.00 66.75 96 SER A CA 1
ATOM 762 C C . SER A 1 96 ? 18.981 10.017 9.189 1.00 66.75 96 SER A C 1
ATOM 764 O O . SER A 1 96 ? 18.548 9.745 8.073 1.00 66.75 96 SER A O 1
ATOM 766 N N . HIS A 1 97 ? 18.837 11.213 9.764 1.00 53.22 97 HIS A N 1
ATOM 767 C CA . HIS A 1 97 ? 17.957 12.311 9.337 1.00 53.22 97 HIS A CA 1
ATOM 768 C C . HIS A 1 97 ? 18.091 12.753 7.861 1.00 53.22 97 HIS A C 1
ATOM 770 O O . HIS A 1 97 ? 17.177 13.379 7.328 1.00 53.22 97 HIS A O 1
ATOM 776 N N . ASP A 1 98 ? 19.200 12.409 7.202 1.00 52.31 98 ASP A N 1
ATOM 777 C CA . ASP A 1 98 ? 19.575 12.922 5.882 1.00 52.31 98 ASP A CA 1
ATOM 778 C C . ASP A 1 98 ? 19.164 12.021 4.703 1.00 52.31 98 ASP A C 1
ATOM 780 O O . ASP A 1 98 ? 19.259 12.442 3.552 1.00 52.31 98 ASP A O 1
ATOM 784 N N . SER A 1 99 ? 18.716 10.782 4.943 1.00 48.22 99 SER A N 1
ATOM 785 C CA . SER A 1 99 ? 18.550 9.784 3.870 1.00 48.22 99 SER A CA 1
ATOM 786 C C . SER A 1 99 ? 17.126 9.644 3.310 1.00 48.22 99 SER A C 1
ATOM 788 O O . SER A 1 99 ? 16.947 8.973 2.291 1.00 48.22 99 SER A O 1
ATOM 790 N N . CYS A 1 100 ? 16.130 10.286 3.940 1.00 46.09 100 CYS A N 1
ATOM 791 C CA . CYS A 1 100 ? 14.697 10.141 3.626 1.00 46.09 100 CYS A CA 1
ATOM 792 C C . CYS A 1 100 ? 13.940 11.490 3.532 1.00 46.09 100 CYS A C 1
ATOM 794 O O . CYS A 1 100 ? 12.774 11.581 3.911 1.00 46.09 100 CYS A O 1
ATOM 796 N N . THR A 1 101 ? 14.577 12.560 3.051 1.00 44.59 101 THR A N 1
ATOM 797 C CA . THR A 1 101 ? 14.029 13.937 3.049 1.00 44.59 101 THR A CA 1
ATOM 798 C C . THR A 1 101 ? 13.148 14.319 1.853 1.00 44.59 101 THR A C 1
ATOM 800 O O . THR A 1 101 ? 12.827 15.492 1.692 1.00 44.59 101 THR A O 1
ATOM 803 N N . ASN A 1 102 ? 12.636 13.367 1.066 1.00 41.12 102 ASN A N 1
ATOM 804 C CA . ASN A 1 102 ? 11.516 13.653 0.154 1.00 41.12 102 ASN A CA 1
ATOM 805 C C . ASN A 1 102 ? 10.180 13.518 0.900 1.00 41.12 102 ASN A C 1
ATOM 807 O O . ASN A 1 102 ? 9.313 12.717 0.549 1.00 41.12 102 ASN A O 1
ATOM 811 N N . PHE A 1 103 ? 10.033 14.294 1.974 1.00 42.78 103 PHE A N 1
ATOM 812 C CA . PHE A 1 103 ? 8.785 14.417 2.712 1.00 42.78 103 PHE A CA 1
ATOM 813 C C . PHE A 1 103 ? 7.843 15.305 1.887 1.00 42.78 103 PHE A C 1
ATOM 815 O O . PHE A 1 103 ? 7.935 16.528 1.897 1.00 42.78 103 PHE A O 1
ATOM 822 N N . SER A 1 104 ? 6.958 14.681 1.110 1.00 39.62 104 SER A N 1
ATOM 823 C CA . SER A 1 104 ? 5.823 15.359 0.478 1.00 39.62 104 SER A CA 1
ATOM 824 C C . SER A 1 104 ? 4.789 15.675 1.560 1.00 39.62 104 SER A C 1
ATOM 826 O O . SER A 1 104 ? 3.793 14.966 1.724 1.00 39.62 104 SER A O 1
ATOM 828 N N . GLU A 1 105 ? 5.046 16.733 2.321 1.00 33.56 105 GLU A N 1
ATOM 829 C CA . GLU A 1 105 ? 4.071 17.364 3.200 1.00 33.56 105 GLU A CA 1
ATOM 830 C C . GLU A 1 105 ? 2.961 17.972 2.322 1.00 33.56 105 GLU A C 1
ATOM 832 O O . GLU A 1 105 ? 3.058 19.101 1.849 1.00 33.56 105 GLU A O 1
ATOM 837 N N . ASN A 1 106 ? 1.896 17.210 2.054 1.00 32.53 106 ASN A N 1
ATOM 838 C CA . ASN A 1 106 ? 0.647 17.793 1.565 1.00 32.53 106 ASN A CA 1
ATOM 839 C C . ASN A 1 106 ? -0.024 18.503 2.749 1.00 32.53 106 ASN A C 1
ATOM 841 O O . ASN A 1 106 ? -0.916 17.965 3.407 1.00 32.53 106 ASN A O 1
ATOM 845 N N . GLN A 1 107 ? 0.483 19.698 3.052 1.00 33.22 107 GLN A N 1
ATOM 846 C CA . GLN A 1 107 ? -0.189 20.691 3.881 1.00 33.22 107 GLN A CA 1
ATOM 847 C C . GLN A 1 107 ? -1.467 21.148 3.154 1.00 33.22 107 GLN A C 1
ATOM 849 O O . GLN A 1 107 ? -1.465 21.346 1.939 1.00 33.22 107 GLN A O 1
ATOM 854 N N . LYS A 1 108 ? -2.559 21.216 3.921 1.00 31.67 108 LYS A N 1
ATOM 855 C CA . LYS A 1 108 ? -3.906 21.647 3.515 1.00 31.67 108 LYS A CA 1
ATOM 856 C C . LYS A 1 108 ? -3.943 23.039 2.895 1.00 31.67 108 LYS A C 1
ATOM 858 O O . LYS A 1 108 ? -3.192 23.913 3.377 1.00 31.67 108 LYS A O 1
#

pLDDT: mean 72.3, std 17.11, range [31.67, 90.88]

Foldseek 3Di:
DPPDDLPDLPDQNDVVVVPPCVVVVVVLVVQVCVQQVDPHRDDDDDDDDDDPPPSPVSSLVVSVCCQVPVVVVRVDDDDDFDADPVQPPDPVSVPDPPGGPPPPPPDD

Sequence (108 aa):
MSKENPFSPAFPVNPKYFVNRIEIIDSFKRAFDRSTKTETPTPDNIAILGDWGIGKTSVLRKFETMALEEFRERKTFSVIVELIPASCNSLTSLTSHDSCTNFSENQK